Protein AF-K0RFD2-F1 (afdb_monomer)

Solvent-accessible surface area (backbone atoms only — not comparable to full-atom values): 9481 Å² total; per-residue (Å²): 120,74,68,50,64,73,65,20,62,80,65,77,67,37,75,81,79,87,60,60,59,54,60,56,32,59,63,43,43,62,71,65,38,71,56,43,88,80,34,71,66,50,35,52,52,52,42,51,53,53,50,53,50,50,51,52,51,51,57,51,46,41,65,76,46,44,80,55,50,67,74,53,83,85,60,47,66,49,44,53,55,38,38,44,52,41,51,54,34,62,74,74,45,88,52,63,70,61,39,51,56,52,40,50,57,49,37,53,50,41,73,44,22,52,61,43,51,50,39,45,59,51,38,73,75,43,100,41,68,69,42,48,51,50,29,52,51,28,57,75,75,43,80,65,42,30,52,42,88,87,78,66,47,78,41,54,46,91,78,52,88,70,91,126

Organism: Thalassiosira oceanica (NCBI:txid159749)

Radius of gyration: 15.88 Å; Cα contacts (8 Å, |Δi|>4): 177; chains: 1; bounding box: 42×31×40 Å

Nearest PDB structures (foldseek):
  2x3m-assembly1_A  TM=2.732E-01  e=8.133E+00  Pyrobaculum spherical virus
  6jx6-assembly1_A  TM=2.172E-01  e=9.031E+00  Homo sapiens

Secondary structure (DSSP, 8-state):
-HHHHHTTTTTT-----SS-HHHHHHHHHHHHSTTTTT-HHHHHHHHHHHHHHHHHHHHHHHHHHTTGGGGSPP-HHHHHHHHHHHHHHHTT-S-HHHHHHHHHHHHHHHHHS-HHHHHHHHHTTS--HHHHHHHHHHHHHS--EEE-TTT--EEETTTSPP--

pLDDT: mean 80.71, std 14.1, range [42.22, 95.75]

Mean predicted aligned error: 7.4 Å

Foldseek 3Di:
DPPCVVCCLLPLPDADPPDLLVVVLVVVCCVVQPCLLPDPVSLVVLLVVLLVSLVVCLLVCCVVVPPVVQVDDDGSLLSSLLNSLLSVLSVVDPDVVVSVVVSSVSSQQSNFWGPLSSLVSSCVPDVDPSSVVSNVVSPVNDATWGAAPPPRDIDRPVPDDDDD

Structure (mmCIF, N/CA/C/O backbone):
data_AF-K0RFD2-F1
#
_entry.id   AF-K0RFD2-F1
#
loop_
_atom_site.group_PDB
_atom_site.id
_atom_site.type_symbol
_atom_site.label_atom_id
_atom_site.label_alt_id
_atom_site.label_comp_id
_atom_site.label_asym_id
_atom_site.label_entity_id
_atom_site.label_seq_id
_atom_site.pdbx_PDB_ins_code
_atom_site.Cartn_x
_atom_site.Cartn_y
_atom_site.Cartn_z
_atom_site.occupancy
_atom_site.B_iso_or_equiv
_atom_site.auth_seq_id
_atom_site.auth_comp_id
_atom_site.auth_asym_id
_atom_site.auth_atom_id
_atom_site.pdbx_PDB_model_num
ATOM 1 N N . MET A 1 1 ? 18.650 11.494 -5.195 1.00 44.94 1 MET A N 1
ATOM 2 C CA . MET A 1 1 ? 17.993 11.579 -3.864 1.00 44.94 1 MET A CA 1
ATOM 3 C C . MET A 1 1 ? 17.471 12.976 -3.483 1.00 44.94 1 MET A C 1
ATOM 5 O O . MET A 1 1 ? 16.486 13.022 -2.760 1.00 44.94 1 MET A O 1
ATOM 9 N N . ASN A 1 2 ? 18.039 14.098 -3.960 1.00 47.00 2 ASN A N 1
ATOM 10 C CA . ASN A 1 2 ? 17.639 15.450 -3.506 1.00 47.00 2 ASN A CA 1
ATOM 11 C C . ASN A 1 2 ? 16.308 15.995 -4.072 1.00 47.00 2 ASN A C 1
ATOM 13 O O . ASN A 1 2 ? 15.691 16.833 -3.425 1.00 47.00 2 ASN A O 1
ATOM 17 N N . HIS A 1 3 ? 15.823 15.510 -5.221 1.00 47.78 3 HIS A N 1
ATOM 18 C CA . HIS A 1 3 ? 14.580 16.020 -5.827 1.00 47.78 3 HIS A CA 1
ATOM 19 C C . HIS A 1 3 ? 13.314 15.593 -5.054 1.00 47.78 3 HIS A C 1
ATOM 21 O O . HIS A 1 3 ? 12.382 16.371 -4.882 1.00 47.78 3 HIS A O 1
ATOM 27 N N . ILE A 1 4 ? 13.300 14.370 -4.509 1.00 49.41 4 ILE A N 1
ATOM 28 C CA . ILE A 1 4 ? 12.125 13.785 -3.832 1.00 49.41 4 ILE A CA 1
ATOM 29 C C . ILE A 1 4 ? 11.819 14.487 -2.496 1.00 49.41 4 ILE A C 1
ATOM 31 O O . ILE A 1 4 ? 10.663 14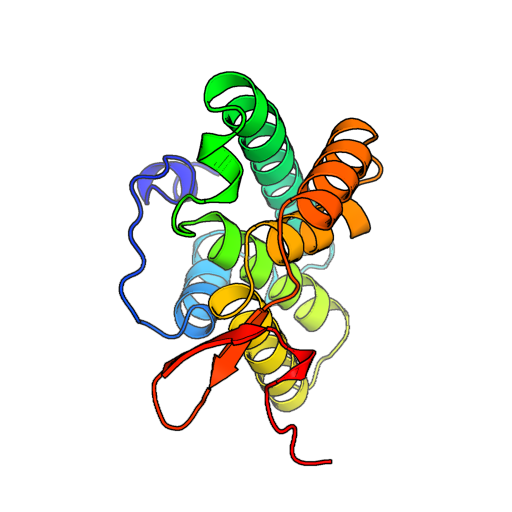.598 -2.087 1.00 49.41 4 ILE A O 1
ATOM 35 N N . ALA A 1 5 ? 12.854 14.976 -1.804 1.00 51.53 5 ALA A N 1
ATOM 36 C CA . ALA A 1 5 ? 12.686 15.747 -0.574 1.00 51.53 5 ALA A CA 1
ATOM 37 C C . ALA A 1 5 ? 12.084 17.142 -0.836 1.00 51.53 5 ALA A C 1
ATOM 39 O O . ALA A 1 5 ? 11.361 17.646 0.019 1.00 51.53 5 ALA A O 1
ATOM 40 N N . GLY A 1 6 ? 12.345 17.733 -2.011 1.00 52.19 6 GLY A N 1
ATOM 41 C CA . GLY A 1 6 ? 11.837 19.053 -2.408 1.00 52.19 6 GLY A CA 1
ATOM 42 C C . GLY A 1 6 ? 10.362 19.061 -2.823 1.00 52.19 6 GLY A C 1
ATOM 43 O O . GLY A 1 6 ? 9.661 20.027 -2.552 1.00 52.19 6 GLY A O 1
ATOM 44 N N . GLU A 1 7 ? 9.869 17.959 -3.390 1.00 56.34 7 GLU A N 1
ATOM 45 C CA . GLU A 1 7 ? 8.468 17.768 -3.823 1.00 56.34 7 GLU A CA 1
ATOM 46 C C . GLU A 1 7 ? 7.497 17.471 -2.659 1.00 56.34 7 GLU A C 1
ATOM 48 O O . GLU A 1 7 ? 6.297 17.270 -2.835 1.00 56.34 7 GLU A O 1
ATOM 53 N N . GLY A 1 8 ? 8.007 17.380 -1.430 1.00 57.41 8 GLY A N 1
ATOM 54 C CA . GLY A 1 8 ? 7.190 17.206 -0.232 1.00 57.41 8 GLY A CA 1
ATOM 55 C C . GLY A 1 8 ? 6.569 15.814 -0.031 1.00 57.41 8 GLY A C 1
ATOM 56 O O . GLY A 1 8 ? 5.815 15.605 0.929 1.00 57.41 8 GLY A O 1
ATOM 57 N N . TYR A 1 9 ? 6.919 14.831 -0.876 1.00 58.59 9 TYR A N 1
ATOM 58 C CA . TYR A 1 9 ? 6.504 13.424 -0.739 1.00 58.59 9 TYR A CA 1
ATOM 59 C C . TYR A 1 9 ? 6.805 12.874 0.658 1.00 58.59 9 TYR A C 1
ATOM 61 O O . TYR A 1 9 ? 5.990 12.169 1.261 1.00 58.59 9 TYR A O 1
ATOM 69 N N . PHE A 1 10 ? 7.962 13.249 1.203 1.00 63.16 10 PHE A N 1
ATOM 70 C CA . PHE A 1 10 ? 8.439 12.780 2.499 1.00 63.16 10 PHE A CA 1
ATOM 71 C C . PHE A 1 10 ? 8.058 13.676 3.690 1.00 63.16 10 PHE A C 1
ATOM 73 O O . PHE A 1 10 ? 8.311 13.296 4.833 1.00 63.16 10 PHE A O 1
ATOM 80 N N . THR A 1 11 ? 7.419 14.829 3.469 1.00 56.69 11 THR A N 1
ATOM 81 C CA . THR A 1 11 ? 7.165 15.837 4.521 1.00 56.69 11 THR A CA 1
ATOM 82 C C . THR A 1 11 ? 5.695 15.994 4.919 1.00 56.69 11 THR A C 1
ATOM 84 O O . THR A 1 11 ? 5.349 16.986 5.545 1.00 56.69 11 THR A O 1
ATOM 87 N N . LYS A 1 12 ? 4.803 15.038 4.611 1.00 55.94 12 LYS A N 1
ATOM 88 C CA . LYS A 1 12 ? 3.331 15.133 4.829 1.00 55.94 12 LYS A CA 1
ATOM 89 C C . LYS A 1 12 ? 2.651 16.351 4.157 1.00 55.94 12 LYS A C 1
ATOM 91 O O . LYS A 1 12 ? 1.436 16.481 4.269 1.00 55.94 12 LYS A O 1
ATOM 96 N N . THR A 1 13 ? 3.399 17.220 3.474 1.00 53.44 13 THR A N 1
ATOM 97 C CA . THR A 1 13 ? 2.917 18.465 2.854 1.00 53.44 13 THR A CA 1
ATOM 98 C C . THR A 1 13 ? 2.454 18.276 1.419 1.00 53.44 13 THR A C 1
ATOM 100 O O . THR A 1 13 ? 1.645 19.073 0.952 1.00 53.44 13 THR A O 1
ATOM 103 N N . ALA A 1 14 ? 2.918 17.231 0.727 1.00 54.19 14 ALA A N 1
ATOM 104 C CA . ALA A 1 14 ? 2.308 16.851 -0.537 1.00 54.19 14 ALA A CA 1
ATOM 105 C C . ALA A 1 14 ? 0.849 16.445 -0.274 1.00 54.19 14 ALA A C 1
ATOM 107 O O . ALA A 1 14 ? 0.564 15.521 0.482 1.00 54.19 14 ALA A O 1
ATOM 108 N N . LEU A 1 15 ? -0.086 17.188 -0.851 1.00 52.34 15 LEU A N 1
ATOM 109 C CA . LEU A 1 15 ? -1.476 16.783 -0.965 1.00 52.34 15 LEU A CA 1
ATOM 110 C C . LEU A 1 15 ? -1.633 16.319 -2.404 1.00 52.34 15 LEU A C 1
ATOM 112 O O . LEU A 1 15 ? -1.340 17.077 -3.323 1.00 52.34 15 LEU A O 1
ATOM 116 N N . PHE A 1 16 ? -2.074 15.081 -2.595 1.00 52.47 16 PHE A N 1
ATOM 117 C CA . PHE A 1 16 ? -2.450 14.570 -3.908 1.00 52.47 16 PHE A CA 1
ATOM 118 C C . PHE A 1 16 ? -3.977 14.626 -4.003 1.00 52.47 16 PHE A C 1
ATOM 120 O O . PHE A 1 16 ? -4.635 13.652 -3.627 1.00 52.47 16 PHE A O 1
ATOM 127 N N . PRO A 1 17 ? -4.562 15.781 -4.380 1.00 42.22 17 PRO A N 1
ATOM 128 C CA . PRO A 1 17 ? -5.998 15.892 -4.564 1.00 42.22 17 PRO A CA 1
ATOM 129 C C . PRO A 1 17 ? -6.394 15.060 -5.780 1.00 42.22 17 PRO A C 1
ATOM 131 O O . PRO A 1 17 ? -5.936 15.349 -6.878 1.00 42.22 17 PRO A O 1
ATOM 134 N N . ASP A 1 18 ? -7.206 14.027 -5.549 1.00 45.41 18 ASP A N 1
ATOM 135 C CA . ASP A 1 18 ? -8.127 13.349 -6.477 1.00 45.41 18 ASP A CA 1
ATOM 136 C C . ASP A 1 18 ? -7.642 12.901 -7.876 1.00 45.41 18 ASP A C 1
ATOM 138 O O . ASP A 1 18 ? -8.399 12.249 -8.595 1.00 45.41 18 ASP A O 1
ATOM 142 N N . ALA A 1 19 ? -6.389 13.136 -8.263 1.00 47.66 19 ALA A N 1
ATOM 143 C CA . ALA A 1 19 ? -5.774 12.497 -9.414 1.00 47.66 19 ALA A CA 1
ATOM 144 C C . ALA A 1 19 ? -5.668 10.990 -9.133 1.00 47.66 19 ALA A C 1
ATOM 146 O O . ALA A 1 19 ? -5.453 10.593 -7.976 1.00 47.66 19 ALA A O 1
ATOM 147 N N . PRO A 1 20 ? -5.812 10.1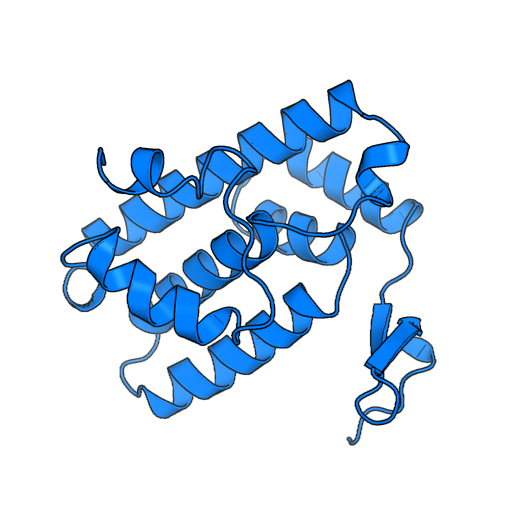18 -10.150 1.00 58.97 20 PRO A N 1
ATOM 148 C CA . PRO A 1 20 ? -5.64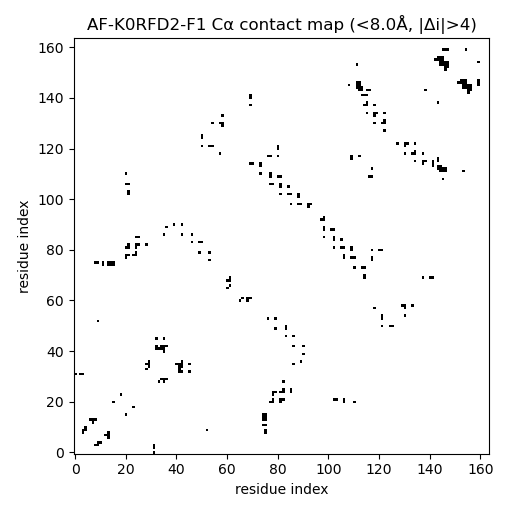9 8.694 -9.938 1.00 58.97 20 PRO A CA 1
ATOM 149 C C . PRO A 1 20 ? -4.260 8.506 -9.343 1.00 58.97 20 PRO A C 1
ATOM 151 O O . PRO A 1 20 ? -3.265 8.782 -10.005 1.00 58.97 20 PRO A O 1
ATOM 154 N N . ALA A 1 21 ? -4.178 8.055 -8.087 1.00 60.38 21 ALA A N 1
ATOM 155 C CA . ALA A 1 21 ? -2.906 7.896 -7.377 1.00 60.38 21 ALA A CA 1
ATOM 156 C C . ALA A 1 21 ? -1.872 7.138 -8.225 1.00 60.38 21 ALA A C 1
ATOM 158 O O . ALA A 1 21 ? -0.675 7.357 -8.092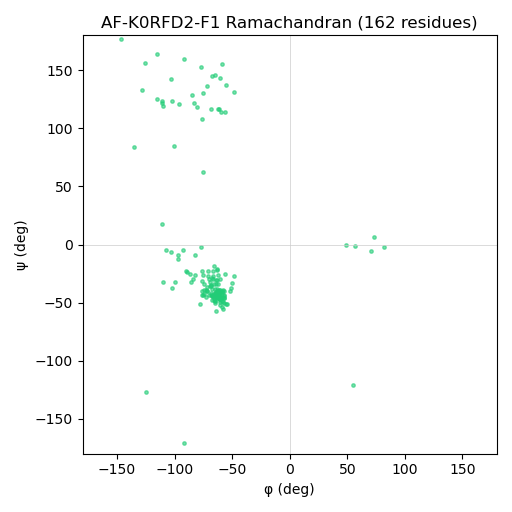 1.00 60.38 21 ALA A O 1
ATOM 159 N N . MET A 1 22 ? -2.353 6.290 -9.137 1.00 62.66 22 MET A N 1
ATOM 160 C CA . MET A 1 22 ? -1.551 5.597 -10.129 1.00 62.66 22 MET A CA 1
ATOM 161 C C . MET A 1 22 ? -0.910 6.487 -11.193 1.00 62.66 22 MET A C 1
ATOM 163 O O . MET A 1 22 ? 0.257 6.270 -11.475 1.00 62.66 22 MET A O 1
ATOM 167 N N . GLU A 1 23 ? -1.605 7.468 -11.764 1.00 64.75 23 GLU A N 1
ATOM 168 C CA . GLU A 1 23 ? -1.031 8.393 -12.753 1.00 64.75 23 GLU A CA 1
ATOM 169 C C . GLU A 1 23 ? 0.101 9.217 -12.132 1.00 64.75 23 GLU A C 1
ATOM 171 O O . GLU A 1 23 ? 1.193 9.303 -12.690 1.00 64.75 23 GLU A O 1
ATOM 176 N N . ILE A 1 24 ? -0.110 9.697 -10.901 1.00 65.31 24 ILE A N 1
ATOM 177 C CA . ILE A 1 24 ? 0.953 10.326 -10.111 1.00 65.31 24 ILE A CA 1
ATOM 178 C C . ILE A 1 24 ? 2.101 9.340 -9.890 1.00 65.31 24 ILE A C 1
ATOM 180 O O . ILE A 1 24 ? 3.253 9.718 -10.065 1.00 65.31 24 ILE A O 1
ATOM 184 N N . CYS A 1 25 ? 1.823 8.080 -9.534 1.00 68.38 25 CYS A N 1
ATOM 185 C CA . CYS A 1 25 ? 2.875 7.078 -9.349 1.00 68.38 25 CYS A CA 1
ATOM 186 C C . CYS A 1 25 ? 3.681 6.851 -10.632 1.00 68.38 25 CYS A C 1
ATOM 188 O O . CYS A 1 25 ? 4.902 6.869 -10.558 1.00 68.38 25 CYS A O 1
ATOM 190 N N . PHE A 1 26 ? 3.032 6.667 -11.784 1.00 68.00 26 PHE A N 1
ATOM 191 C CA . PHE A 1 26 ? 3.713 6.459 -13.065 1.00 68.00 26 PHE A CA 1
ATOM 192 C C . PHE A 1 26 ? 4.602 7.652 -13.422 1.00 68.00 26 PHE A C 1
ATOM 194 O O . PHE A 1 26 ? 5.799 7.470 -13.613 1.00 68.00 26 PHE A O 1
ATOM 201 N N . ASN A 1 27 ? 4.055 8.869 -13.397 1.00 68.00 27 ASN A N 1
ATOM 202 C CA . ASN A 1 27 ? 4.810 10.075 -13.746 1.00 68.00 27 ASN A CA 1
ATOM 203 C C . ASN A 1 27 ? 5.942 10.365 -12.749 1.00 68.00 27 ASN A C 1
ATOM 205 O O . ASN A 1 27 ? 7.008 10.853 -13.117 1.00 68.00 27 ASN A O 1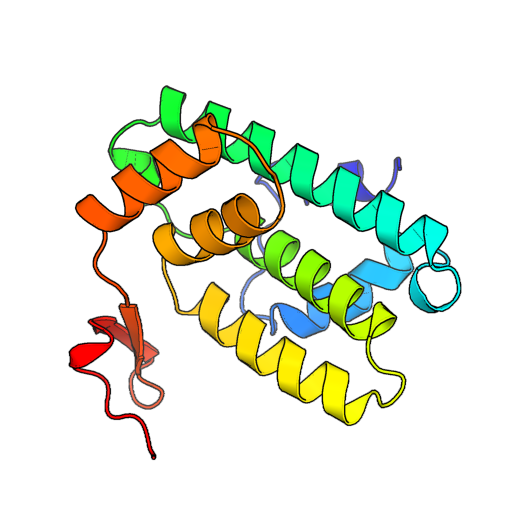
ATOM 209 N N . SER A 1 28 ? 5.724 10.052 -11.471 1.00 68.12 28 SER A N 1
ATOM 210 C CA . SER A 1 28 ? 6.698 10.348 -10.422 1.00 68.12 28 SER A CA 1
ATOM 211 C C . SER A 1 28 ? 7.804 9.309 -10.332 1.00 68.12 28 SER A C 1
ATOM 213 O O . SER A 1 28 ? 8.884 9.656 -9.872 1.00 68.12 28 SER A O 1
ATOM 215 N N . LEU A 1 29 ? 7.586 8.055 -10.741 1.00 71.75 29 LEU A N 1
ATOM 216 C CA . LEU A 1 29 ? 8.618 7.020 -10.644 1.00 71.75 29 LEU A CA 1
ATOM 217 C C . LEU A 1 29 ? 9.821 7.335 -11.532 1.00 71.75 29 LEU A C 1
ATOM 219 O O . LEU A 1 29 ? 10.935 7.359 -11.014 1.00 71.75 29 LEU A O 1
ATOM 223 N N . SER A 1 30 ? 9.603 7.646 -12.810 1.00 65.62 30 SER A N 1
ATOM 224 C CA . SER A 1 30 ? 10.687 7.957 -13.751 1.00 65.62 30 SER A CA 1
ATOM 225 C C . SER A 1 30 ? 11.400 9.268 -13.381 1.00 65.62 30 SER A C 1
ATOM 227 O O . SER A 1 30 ? 12.605 9.397 -13.584 1.00 65.62 30 SER A O 1
ATOM 229 N N . LEU A 1 31 ? 10.684 10.219 -12.762 1.00 66.50 31 LEU A N 1
ATOM 230 C CA . LEU A 1 31 ? 11.254 11.477 -12.261 1.00 66.50 31 LEU A CA 1
ATOM 231 C C . LEU A 1 31 ? 12.072 11.288 -10.970 1.00 66.50 31 LEU A C 1
ATOM 233 O O . LEU A 1 31 ? 13.136 11.880 -10.795 1.00 66.50 31 LEU A O 1
ATOM 237 N N . CYS A 1 32 ? 11.562 10.489 -10.032 1.00 64.62 32 CYS A N 1
ATOM 238 C CA . CYS A 1 32 ? 12.148 10.320 -8.701 1.00 64.62 32 CYS A CA 1
ATOM 239 C C . CYS A 1 32 ? 13.273 9.286 -8.678 1.00 64.62 32 CYS A C 1
ATOM 241 O O . CYS A 1 32 ? 14.194 9.400 -7.864 1.00 64.62 32 CYS A O 1
ATOM 243 N N . PHE A 1 33 ? 13.201 8.291 -9.558 1.00 70.31 33 PHE A N 1
ATOM 244 C CA . PHE A 1 33 ? 14.146 7.192 -9.634 1.00 70.31 33 PHE A CA 1
ATOM 245 C C . PHE A 1 33 ? 14.527 6.940 -11.101 1.00 70.31 33 PHE A C 1
ATOM 247 O O . PHE A 1 33 ? 13.939 6.083 -11.761 1.00 70.31 33 PHE A O 1
ATOM 254 N N . PRO A 1 34 ? 15.503 7.692 -11.635 1.00 67.88 34 PRO A N 1
ATOM 255 C CA . PRO A 1 34 ? 16.014 7.454 -12.980 1.00 67.88 34 PRO A CA 1
ATOM 256 C C . PRO A 1 34 ? 16.486 6.001 -13.135 1.00 67.88 34 PRO A C 1
ATOM 258 O O . PRO A 1 34 ? 17.116 5.462 -12.230 1.00 67.88 34 PRO A O 1
ATOM 261 N N . GLY A 1 35 ? 16.168 5.363 -14.263 1.00 68.62 35 GLY A N 1
ATOM 262 C CA . GLY A 1 35 ? 16.631 4.004 -14.574 1.00 68.62 35 GLY A CA 1
ATOM 263 C C . GLY A 1 35 ? 15.828 2.854 -13.948 1.00 68.62 35 GLY A C 1
ATOM 264 O O . GLY A 1 35 ? 16.098 1.704 -14.269 1.00 68.62 35 GLY A O 1
ATOM 265 N N . VAL A 1 36 ? 14.795 3.095 -13.126 1.00 72.94 36 VAL A N 1
ATOM 266 C CA . VAL A 1 36 ? 14.006 1.997 -12.497 1.00 72.94 36 VAL A CA 1
ATOM 267 C C . VAL A 1 36 ? 13.197 1.137 -13.466 1.00 72.94 36 VAL A C 1
ATOM 269 O O . VAL A 1 36 ? 12.756 0.032 -13.117 1.00 72.94 36 VAL A O 1
ATOM 272 N N . GLU A 1 37 ? 12.964 1.647 -14.670 1.00 69.62 37 GLU A N 1
ATOM 273 C CA . GLU A 1 37 ? 12.312 0.912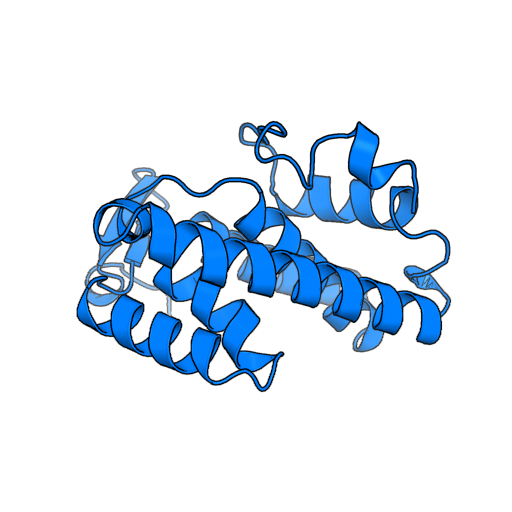 -15.751 1.00 69.62 37 GLU A CA 1
ATOM 274 C C . GLU A 1 37 ? 13.269 -0.119 -16.365 1.00 69.62 37 GLU A C 1
ATOM 276 O O . GLU A 1 37 ? 12.846 -1.232 -16.675 1.00 69.62 37 GLU A O 1
ATOM 281 N N . GLU A 1 38 ? 14.565 0.197 -16.418 1.00 71.12 38 GLU A N 1
ATOM 282 C CA . GLU A 1 38 ? 15.587 -0.576 -17.131 1.00 71.12 38 GLU A CA 1
ATOM 283 C C . GLU A 1 38 ? 16.441 -1.439 -16.185 1.00 71.12 38 GLU A C 1
ATOM 285 O O . GLU A 1 38 ? 16.752 -2.590 -16.495 1.00 71.12 38 GLU A O 1
ATOM 290 N N . GLU A 1 39 ? 16.757 -0.937 -14.989 1.00 80.06 39 GLU A N 1
ATOM 291 C CA . GLU A 1 39 ? 17.705 -1.556 -14.062 1.00 80.06 39 GLU A CA 1
ATOM 292 C C . GLU A 1 39 ? 17.026 -2.147 -12.817 1.00 80.06 39 GLU A C 1
ATOM 294 O O . GLU A 1 39 ? 16.420 -1.464 -11.984 1.00 80.06 39 GLU A O 1
ATOM 299 N N . GLY A 1 40 ? 17.171 -3.465 -12.643 1.00 81.88 40 GLY A N 1
ATOM 300 C CA . GLY A 1 40 ? 16.622 -4.179 -11.486 1.00 81.88 40 GLY A CA 1
ATOM 301 C C . GLY A 1 40 ? 17.231 -3.755 -10.141 1.00 81.88 40 GLY A C 1
ATOM 302 O O . GLY A 1 40 ? 16.535 -3.783 -9.125 1.00 81.88 40 GLY A O 1
ATOM 303 N N . SER A 1 41 ? 18.501 -3.338 -10.129 1.00 83.25 41 SER A N 1
ATOM 304 C CA . SER A 1 41 ? 19.213 -2.821 -8.950 1.00 83.25 41 SER A CA 1
ATOM 305 C C . SER A 1 41 ? 18.616 -1.508 -8.451 1.00 83.25 41 SER A C 1
ATOM 307 O O . SER A 1 41 ? 18.299 -1.395 -7.265 1.00 83.25 41 SER A O 1
ATOM 309 N N . GLU A 1 42 ? 18.386 -0.554 -9.353 1.00 82.44 42 GLU A N 1
ATOM 310 C CA . GLU A 1 42 ? 17.794 0.748 -9.026 1.00 82.44 42 GLU A CA 1
ATOM 311 C C . GLU A 1 42 ? 16.372 0.590 -8.488 1.00 82.44 42 GLU A C 1
ATOM 313 O O . GLU A 1 42 ? 15.986 1.194 -7.485 1.00 82.44 42 GLU A O 1
ATOM 318 N N . ARG A 1 43 ? 15.599 -0.323 -9.083 1.00 88.00 43 ARG A N 1
ATOM 319 C CA . ARG A 1 43 ? 14.261 -0.674 -8.598 1.00 88.00 43 ARG A CA 1
ATOM 320 C C . ARG A 1 43 ? 14.284 -1.242 -7.179 1.00 88.00 43 ARG A C 1
ATOM 322 O O . ARG A 1 43 ? 13.453 -0.858 -6.354 1.00 88.00 43 ARG A O 1
ATOM 329 N N . ALA A 1 44 ? 15.208 -2.156 -6.884 1.00 88.88 44 ALA A N 1
ATOM 330 C CA . ALA A 1 44 ? 15.339 -2.736 -5.551 1.00 88.88 44 ALA A CA 1
ATOM 331 C C . ALA A 1 44 ? 15.726 -1.673 -4.508 1.00 88.88 44 ALA A C 1
ATOM 333 O O . ALA A 1 44 ? 15.131 -1.628 -3.428 1.00 88.88 44 ALA A O 1
ATOM 334 N N . LEU A 1 45 ? 16.657 -0.779 -4.855 1.00 87.44 45 LEU A N 1
ATOM 335 C CA . LEU A 1 45 ? 17.065 0.341 -4.009 1.00 87.44 45 LEU A CA 1
ATOM 336 C C . LEU A 1 45 ? 15.899 1.303 -3.736 1.00 87.44 45 LEU A C 1
ATOM 338 O O . LEU A 1 45 ? 15.658 1.676 -2.586 1.00 87.44 45 LEU A O 1
ATOM 342 N N . ALA A 1 46 ? 15.134 1.662 -4.769 1.00 87.38 46 ALA A N 1
ATOM 343 C CA . ALA A 1 46 ? 13.953 2.510 -4.635 1.00 87.38 46 ALA A CA 1
ATOM 344 C C . ALA A 1 46 ? 12.917 1.891 -3.680 1.00 87.38 46 ALA A C 1
ATOM 346 O O . ALA A 1 46 ? 12.420 2.568 -2.775 1.00 87.38 46 ALA A O 1
ATOM 347 N N . ILE A 1 47 ? 12.630 0.592 -3.826 1.00 91.25 47 ILE A N 1
ATOM 348 C CA . ILE A 1 47 ? 11.715 -0.134 -2.934 1.00 91.25 47 ILE A CA 1
ATOM 349 C C . ILE A 1 47 ? 12.214 -0.096 -1.481 1.00 91.25 47 ILE A C 1
ATOM 351 O O . ILE A 1 47 ? 11.417 0.198 -0.585 1.00 91.25 47 ILE A O 1
ATOM 355 N N . ASP A 1 48 ? 13.502 -0.352 -1.230 1.00 91.12 48 ASP A N 1
ATOM 356 C CA . ASP A 1 48 ? 14.064 -0.333 0.129 1.00 91.12 48 ASP A CA 1
ATOM 357 C C . ASP A 1 48 ? 13.945 1.053 0.781 1.00 91.12 48 ASP A C 1
ATOM 359 O O . ASP A 1 48 ? 13.454 1.175 1.909 1.00 91.12 48 ASP A O 1
ATOM 363 N N . LEU A 1 49 ? 14.290 2.117 0.048 1.00 88.62 49 LEU A N 1
ATOM 364 C CA . LEU A 1 49 ? 14.190 3.496 0.533 1.00 88.62 49 LEU A CA 1
ATOM 365 C C . LEU A 1 49 ? 12.746 3.879 0.887 1.00 88.62 49 LEU A C 1
ATOM 367 O O . LEU A 1 49 ? 12.489 4.411 1.974 1.00 88.62 49 LEU A O 1
ATOM 371 N N . LEU A 1 50 ? 11.788 3.568 0.008 1.00 90.25 50 LEU A N 1
ATOM 372 C CA . LEU A 1 50 ? 10.368 3.851 0.232 1.00 90.25 50 LEU A CA 1
ATOM 373 C C . LEU A 1 50 ? 9.816 3.047 1.423 1.00 90.25 50 LEU A C 1
ATOM 375 O O . LEU A 1 50 ? 9.088 3.590 2.261 1.00 90.25 50 LEU A O 1
ATOM 379 N N . LEU A 1 51 ? 10.194 1.771 1.556 1.00 93.06 51 LEU A N 1
ATOM 380 C CA . LEU A 1 51 ? 9.803 0.935 2.695 1.00 93.06 51 LEU A CA 1
ATOM 381 C C . LEU A 1 51 ? 10.398 1.437 4.013 1.00 93.06 51 LEU A C 1
ATOM 383 O O . LEU A 1 51 ? 9.700 1.465 5.034 1.00 93.06 51 LEU A O 1
ATOM 387 N N . ARG A 1 52 ? 11.666 1.858 4.007 1.00 91.06 52 ARG A N 1
ATOM 388 C CA . ARG A 1 52 ? 12.344 2.423 5.178 1.00 91.06 52 ARG A CA 1
ATOM 389 C C . ARG A 1 52 ? 11.673 3.713 5.637 1.00 91.06 52 ARG A C 1
ATOM 391 O O . ARG A 1 52 ? 11.456 3.879 6.840 1.00 91.06 52 ARG A O 1
ATOM 398 N N . PHE A 1 53 ? 11.301 4.584 4.700 1.00 89.44 53 PHE A N 1
ATOM 399 C CA . PHE A 1 53 ? 10.536 5.792 4.997 1.00 89.44 53 PHE A CA 1
ATOM 400 C C . PHE A 1 53 ? 9.193 5.453 5.656 1.00 89.44 53 PHE A C 1
ATOM 402 O O . PHE A 1 53 ? 8.925 5.906 6.770 1.00 89.44 53 PHE A O 1
ATOM 409 N N . LEU A 1 54 ? 8.384 4.591 5.026 1.00 91.94 54 LEU A N 1
ATOM 410 C CA . LEU A 1 54 ? 7.070 4.209 5.551 1.00 91.94 54 LEU A CA 1
ATOM 411 C C . LEU A 1 54 ? 7.152 3.569 6.936 1.00 91.94 54 LEU A C 1
ATOM 413 O O . LEU A 1 54 ? 6.338 3.874 7.806 1.00 91.94 54 LEU A O 1
ATOM 417 N N . ARG A 1 55 ? 8.146 2.705 7.167 1.00 92.75 55 ARG A N 1
ATOM 418 C CA . ARG A 1 55 ? 8.386 2.117 8.488 1.00 92.75 55 ARG A CA 1
ATOM 419 C C . ARG A 1 55 ? 8.603 3.204 9.537 1.00 92.75 55 ARG A C 1
ATOM 421 O O . ARG A 1 55 ? 7.975 3.151 10.590 1.00 92.75 55 ARG A O 1
ATOM 428 N N . ASN A 1 56 ? 9.488 4.160 9.262 1.00 90.94 56 ASN A N 1
ATOM 429 C CA . ASN A 1 56 ? 9.823 5.215 10.214 1.00 90.94 56 ASN A CA 1
ATOM 430 C C . ASN A 1 56 ? 8.609 6.109 10.504 1.00 90.94 56 ASN A C 1
ATOM 432 O O . ASN A 1 56 ? 8.320 6.364 11.669 1.00 90.94 56 ASN A O 1
ATOM 436 N N . VAL A 1 57 ? 7.866 6.510 9.467 1.00 88.81 57 VAL A N 1
ATOM 437 C CA . VAL A 1 57 ? 6.638 7.309 9.606 1.00 88.81 57 VAL A CA 1
ATOM 438 C C . VAL A 1 57 ? 5.589 6.566 10.424 1.00 88.81 57 VAL A C 1
ATOM 440 O O . VAL A 1 57 ? 5.074 7.105 11.394 1.00 88.81 57 VAL A O 1
ATOM 443 N N . PHE A 1 58 ? 5.301 5.304 10.100 1.00 91.38 58 PHE A N 1
ATOM 444 C CA . PHE A 1 58 ? 4.282 4.540 10.821 1.00 91.38 58 PHE A CA 1
ATOM 445 C C . PHE A 1 58 ? 4.639 4.312 12.281 1.00 91.38 58 PHE A C 1
ATOM 447 O O . PHE A 1 58 ? 3.779 4.474 13.141 1.00 91.38 58 PHE A O 1
ATOM 454 N N . VAL A 1 59 ? 5.882 3.931 12.573 1.00 90.69 59 VAL A N 1
ATOM 455 C CA . VAL A 1 59 ? 6.304 3.672 13.953 1.00 90.69 59 VAL A CA 1
ATOM 456 C C . VAL A 1 59 ? 6.301 4.961 14.771 1.00 90.69 59 VAL A C 1
ATOM 458 O O . VAL A 1 59 ? 5.763 4.960 15.873 1.00 90.69 59 VAL A O 1
ATOM 461 N N . ARG A 1 60 ? 6.844 6.061 14.236 1.00 90.94 60 ARG A N 1
ATOM 462 C CA . ARG A 1 60 ? 6.870 7.352 14.933 1.00 90.94 60 ARG A CA 1
ATOM 463 C C . ARG A 1 60 ? 5.458 7.890 15.158 1.00 90.94 60 ARG A C 1
ATOM 465 O O . ARG A 1 60 ? 5.054 8.090 16.297 1.00 90.94 60 ARG A O 1
ATOM 472 N N . ASP A 1 61 ? 4.689 8.059 14.088 1.00 89.19 61 ASP A N 1
ATOM 473 C CA . ASP A 1 61 ? 3.409 8.762 14.151 1.00 89.19 61 ASP A CA 1
ATOM 474 C C . ASP A 1 61 ? 2.363 7.973 14.950 1.00 89.19 61 ASP A C 1
ATOM 476 O O . ASP A 1 61 ? 1.572 8.556 15.685 1.00 89.19 61 ASP A O 1
ATOM 480 N N . SER A 1 62 ? 2.371 6.635 14.863 1.00 88.88 62 SER A N 1
ATOM 481 C CA . SER A 1 62 ? 1.453 5.822 15.673 1.00 88.88 62 SER A CA 1
ATOM 482 C C . SER A 1 62 ? 1.763 5.885 17.170 1.00 88.88 62 SER A C 1
ATOM 484 O O . SER A 1 62 ? 0.837 5.774 17.975 1.00 88.88 62 SER A O 1
ATOM 486 N N . ASN A 1 63 ? 3.028 6.101 17.547 1.00 89.62 63 ASN A N 1
ATOM 487 C CA . ASN A 1 63 ? 3.424 6.311 18.937 1.00 89.62 63 ASN A CA 1
ATOM 488 C C . ASN A 1 63 ? 3.046 7.715 19.427 1.00 89.62 63 ASN A C 1
ATOM 490 O O . ASN A 1 63 ? 2.516 7.843 20.527 1.00 89.62 63 ASN A O 1
ATOM 494 N N . GLU A 1 64 ? 3.280 8.751 18.618 1.00 89.12 64 GLU A N 1
ATOM 495 C CA . GLU A 1 64 ? 2.989 10.147 18.978 1.00 89.12 64 GLU A CA 1
ATOM 496 C C . GLU A 1 64 ? 1.482 10.434 19.044 1.00 89.12 64 GLU A C 1
ATOM 498 O O . GLU A 1 64 ? 0.991 11.078 19.969 1.00 89.12 64 GLU A O 1
ATOM 503 N N . GLU A 1 65 ? 0.718 9.937 18.073 1.00 87.50 65 GLU A N 1
ATOM 504 C CA . GLU A 1 65 ? -0.701 10.269 17.918 1.00 87.50 65 GLU A CA 1
ATOM 505 C C . GLU A 1 65 ? -1.638 9.212 18.538 1.00 87.50 65 GLU A C 1
ATOM 507 O O . GLU A 1 65 ? -2.850 9.431 18.690 1.00 87.50 65 GLU A O 1
ATOM 512 N N . GLY A 1 66 ? -1.096 8.041 18.887 1.00 88.81 66 GLY A N 1
ATOM 513 C CA . GLY A 1 66 ? -1.786 6.968 19.593 1.00 88.81 66 GLY A CA 1
ATOM 514 C C . GLY A 1 66 ? -3.080 6.511 18.912 1.00 88.81 66 GLY A C 1
ATOM 515 O O . GLY A 1 66 ? -3.104 6.030 17.780 1.00 88.81 66 GLY A O 1
ATOM 516 N N . GLY A 1 67 ? -4.204 6.613 19.631 1.00 86.25 67 GLY A N 1
ATOM 517 C CA . GLY A 1 67 ? -5.518 6.201 19.126 1.00 86.25 67 GLY A CA 1
ATOM 518 C C . GLY A 1 67 ? -6.006 7.007 17.917 1.00 86.25 67 GLY A C 1
ATOM 519 O O . GLY A 1 67 ? -6.702 6.449 17.068 1.00 86.25 67 GLY A O 1
ATOM 520 N N . LYS A 1 68 ? -5.617 8.285 17.809 1.00 86.94 68 LYS A N 1
ATOM 521 C CA . LYS A 1 68 ? -6.075 9.185 16.739 1.00 86.94 68 LYS A CA 1
ATOM 522 C C . LYS A 1 68 ? -5.517 8.774 15.380 1.00 86.94 68 LYS A C 1
ATOM 524 O O . LYS A 1 68 ? -6.240 8.847 14.389 1.00 86.94 68 LYS A O 1
ATOM 529 N N . TRP A 1 69 ? -4.291 8.253 15.357 1.00 87.88 69 TRP A N 1
ATOM 530 C CA . TRP A 1 69 ? -3.598 7.801 14.150 1.00 87.88 69 TRP A CA 1
ATOM 531 C C . TRP A 1 69 ? -4.431 6.835 13.289 1.00 87.88 69 TRP A C 1
ATOM 533 O O . TRP A 1 69 ? -4.434 6.905 12.060 1.00 87.88 69 TRP A O 1
ATOM 543 N N . PHE A 1 70 ? -5.204 5.950 13.931 1.00 84.88 70 PHE A N 1
ATOM 544 C CA . PHE A 1 70 ? -6.034 4.957 13.240 1.00 84.88 70 PHE A CA 1
ATOM 545 C C . PHE A 1 70 ? -7.188 5.577 12.438 1.00 84.88 70 PHE A C 1
ATOM 547 O O . PHE A 1 70 ? -7.618 4.979 11.450 1.00 84.88 70 PHE A O 1
ATOM 554 N N . ASN A 1 71 ? -7.663 6.758 12.843 1.00 79.69 71 ASN A N 1
ATOM 555 C CA . ASN A 1 71 ? -8.830 7.429 12.268 1.00 79.69 71 ASN A CA 1
ATOM 556 C C . ASN A 1 71 ? -8.459 8.584 11.324 1.00 79.69 71 ASN A C 1
ATOM 558 O O . ASN A 1 71 ? -9.340 9.157 10.687 1.00 79.69 71 ASN A O 1
ATOM 562 N N . GLN A 1 72 ? -7.175 8.940 11.223 1.00 75.38 72 GLN A N 1
ATOM 563 C CA . GLN A 1 72 ? -6.732 10.020 10.346 1.00 75.38 72 GLN A CA 1
ATOM 564 C C . GLN A 1 72 ? -6.906 9.684 8.861 1.00 75.38 72 GLN A C 1
ATOM 566 O O . GLN A 1 72 ? -6.709 8.541 8.426 1.00 75.38 72 GLN A O 1
ATOM 571 N N . ARG A 1 73 ? -7.231 10.719 8.070 1.00 62.47 73 ARG A N 1
ATOM 572 C CA . ARG A 1 73 ? -7.275 10.631 6.606 1.00 62.47 73 ARG A CA 1
ATOM 573 C C . ARG A 1 73 ? -5.897 10.257 6.053 1.00 62.47 73 ARG A C 1
ATOM 575 O O . ARG A 1 73 ? -4.856 10.638 6.580 1.00 62.47 73 ARG A O 1
ATOM 582 N N . ARG A 1 74 ? -5.937 9.453 4.993 1.00 65.06 74 ARG A N 1
ATOM 583 C CA . ARG A 1 74 ? -4.775 8.928 4.269 1.00 65.06 74 ARG A CA 1
ATOM 584 C C . ARG A 1 74 ? -4.148 10.069 3.475 1.00 65.06 74 ARG A C 1
ATOM 586 O O . ARG A 1 74 ? -4.887 10.827 2.856 1.00 65.06 74 ARG A O 1
ATOM 593 N N . SER A 1 75 ? -2.825 10.165 3.490 1.00 69.06 75 SER A N 1
ATOM 594 C CA . SER A 1 75 ? -2.096 11.124 2.663 1.00 69.06 75 SER A CA 1
ATOM 595 C C . SER A 1 75 ? -1.063 10.358 1.825 1.00 69.06 75 SER A C 1
ATOM 597 O O . SER A 1 75 ? -1.397 9.356 1.182 1.00 69.06 75 SER A O 1
ATOM 599 N N . ASN A 1 76 ? 0.197 10.769 1.880 1.00 76.94 76 ASN A N 1
ATOM 600 C CA . ASN A 1 76 ? 1.306 10.269 1.068 1.00 76.94 76 ASN A CA 1
ATOM 601 C C . ASN A 1 76 ? 1.544 8.761 1.157 1.00 76.94 76 ASN A C 1
ATOM 603 O O . ASN A 1 76 ? 2.084 8.166 0.228 1.00 76.94 76 ASN A O 1
ATOM 607 N N . GLU A 1 77 ? 1.148 8.101 2.246 1.00 85.69 77 GLU A N 1
ATOM 608 C CA . GLU A 1 77 ? 1.539 6.706 2.462 1.00 85.69 77 GLU A CA 1
ATOM 609 C C . GLU A 1 77 ? 0.829 5.745 1.503 1.00 85.69 77 GLU A C 1
ATOM 611 O O . GLU A 1 77 ? 1.379 4.697 1.161 1.00 85.69 77 GLU A O 1
ATOM 616 N N . VAL A 1 78 ? -0.367 6.113 1.029 1.00 85.44 78 VAL A N 1
ATOM 617 C CA . VAL A 1 78 ? -1.089 5.367 -0.013 1.00 85.44 78 VAL A CA 1
ATOM 618 C C . VAL A 1 78 ? -0.363 5.467 -1.351 1.00 85.44 78 VAL A C 1
ATOM 620 O O . VAL A 1 78 ? -0.209 4.450 -2.031 1.00 85.44 78 VAL A O 1
ATOM 623 N N . VAL A 1 79 ? 0.113 6.663 -1.704 1.00 82.44 79 VAL A N 1
ATOM 624 C CA . VAL A 1 79 ? 0.867 6.903 -2.942 1.00 82.44 79 VAL A CA 1
ATOM 625 C C . VAL A 1 79 ? 2.185 6.139 -2.898 1.00 82.44 79 VAL A C 1
ATOM 627 O O . VAL A 1 79 ? 2.454 5.344 -3.789 1.00 82.44 79 VAL A O 1
ATOM 630 N N . ILE A 1 80 ? 2.940 6.242 -1.803 1.00 86.75 80 ILE A N 1
ATOM 631 C CA . ILE A 1 80 ? 4.207 5.515 -1.638 1.00 86.75 80 ILE A CA 1
ATOM 632 C C . ILE A 1 80 ? 3.987 3.992 -1.668 1.00 86.75 80 ILE A C 1
ATOM 634 O O . ILE A 1 80 ? 4.737 3.265 -2.318 1.00 86.75 80 ILE A O 1
ATOM 638 N N . CYS A 1 81 ? 2.930 3.478 -1.027 1.00 90.31 81 CYS A N 1
ATOM 639 C CA . CYS A 1 81 ? 2.582 2.056 -1.133 1.00 90.31 81 CYS A CA 1
ATOM 640 C C . CYS A 1 81 ? 2.222 1.635 -2.567 1.00 90.31 81 CYS A C 1
ATOM 642 O O . CYS A 1 81 ? 2.488 0.493 -2.946 1.00 90.31 81 CYS A O 1
ATOM 644 N N . SER A 1 82 ? 1.600 2.526 -3.339 1.00 87.50 82 SER A N 1
ATOM 645 C CA . SER A 1 82 ? 1.246 2.285 -4.740 1.00 87.50 82 SER A CA 1
ATOM 646 C C . SER A 1 82 ? 2.488 2.314 -5.638 1.00 87.50 82 SER A C 1
ATOM 648 O O . SER A 1 82 ? 2.631 1.423 -6.470 1.00 87.50 82 SER A O 1
ATOM 650 N N . MET A 1 83 ? 3.436 3.227 -5.391 1.00 87.62 83 MET A N 1
ATOM 651 C CA . MET A 1 83 ? 4.750 3.272 -6.049 1.00 87.62 83 MET A CA 1
ATOM 652 C C . MET A 1 83 ? 5.537 1.979 -5.836 1.00 87.62 83 MET A C 1
ATOM 654 O O . MET A 1 83 ? 5.998 1.381 -6.801 1.00 87.62 83 MET A O 1
ATOM 658 N N . ILE A 1 84 ? 5.627 1.494 -4.590 1.00 91.81 84 ILE A N 1
ATOM 659 C CA . ILE A 1 84 ? 6.291 0.214 -4.282 1.00 91.81 84 ILE A CA 1
ATOM 660 C C . ILE A 1 84 ? 5.644 -0.926 -5.076 1.00 91.81 84 ILE A C 1
ATOM 662 O O . ILE A 1 84 ? 6.336 -1.742 -5.676 1.00 91.81 84 ILE A O 1
ATOM 666 N N . HIS A 1 85 ? 4.311 -0.976 -5.101 1.00 92.00 85 HIS A N 1
ATOM 667 C CA . HIS A 1 85 ? 3.592 -1.997 -5.855 1.00 92.00 85 HIS A CA 1
ATOM 668 C C . HIS A 1 85 ? 3.830 -1.910 -7.363 1.00 92.00 85 HIS A C 1
ATOM 670 O O . HIS A 1 85 ? 3.929 -2.945 -8.016 1.00 92.00 85 HIS A O 1
ATOM 676 N N . LEU A 1 86 ? 3.909 -0.702 -7.915 1.00 89.56 86 LEU A N 1
ATOM 677 C CA . LEU A 1 86 ? 4.197 -0.493 -9.326 1.00 89.56 86 LEU A CA 1
ATOM 678 C C . LEU A 1 86 ? 5.623 -0.940 -9.674 1.00 89.56 86 LEU A C 1
ATOM 680 O O . LEU A 1 86 ? 5.796 -1.689 -10.630 1.00 89.56 86 LEU A O 1
ATOM 684 N N . LEU A 1 87 ? 6.613 -0.589 -8.849 1.00 90.50 87 LEU A N 1
ATOM 685 C CA . LEU A 1 87 ? 7.994 -1.051 -9.007 1.00 90.50 87 LEU A CA 1
ATOM 686 C C . LEU A 1 87 ? 8.076 -2.586 -9.007 1.00 90.50 87 LEU A C 1
ATOM 688 O O . LEU A 1 87 ? 8.678 -3.167 -9.902 1.00 90.50 87 LEU A O 1
ATOM 692 N N . GLU A 1 88 ? 7.408 -3.268 -8.073 1.00 92.69 88 GLU A N 1
ATOM 693 C CA . GLU A 1 88 ? 7.346 -4.740 -8.062 1.00 92.69 88 GLU A CA 1
ATOM 694 C C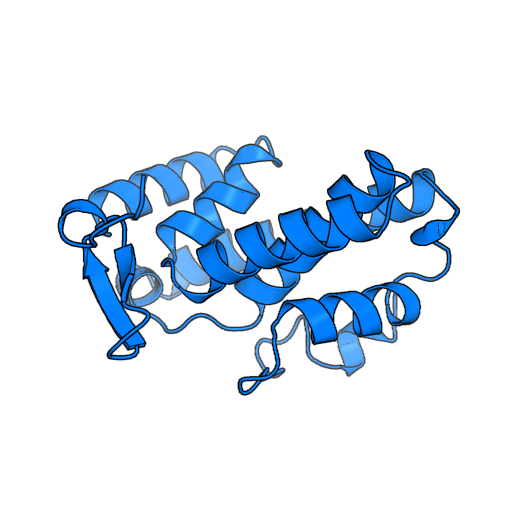 . GLU A 1 88 ? 6.737 -5.323 -9.347 1.00 92.69 88 GLU A C 1
ATOM 696 O O . GLU A 1 88 ? 7.213 -6.339 -9.858 1.00 92.69 88 GLU A O 1
ATOM 701 N N . LEU A 1 89 ? 5.682 -4.692 -9.876 1.00 91.94 89 LEU A N 1
ATOM 702 C CA . LEU A 1 89 ? 5.027 -5.132 -11.107 1.00 91.94 89 LEU A CA 1
ATOM 703 C C . LEU A 1 89 ? 5.934 -4.951 -12.324 1.00 91.94 89 LEU A C 1
ATOM 705 O O . LEU A 1 89 ? 6.034 -5.891 -13.108 1.00 91.94 89 LEU A O 1
ATOM 709 N N . LEU A 1 90 ? 6.623 -3.812 -12.439 1.00 88.25 90 LEU A N 1
ATOM 710 C CA . LEU A 1 90 ? 7.606 -3.550 -13.499 1.00 88.25 90 LEU A CA 1
ATOM 711 C C . LEU A 1 90 ? 8.767 -4.553 -13.465 1.00 88.25 90 LEU A C 1
ATOM 713 O O . LEU A 1 90 ? 9.322 -4.896 -14.501 1.00 88.25 90 LEU A O 1
ATOM 717 N N . GLY A 1 91 ? 9.113 -5.077 -12.284 1.00 88.00 91 GLY A N 1
ATOM 718 C CA . GLY A 1 91 ? 10.101 -6.152 -12.164 1.00 88.00 91 GLY A CA 1
ATOM 719 C C . GLY A 1 91 ? 9.600 -7.563 -12.401 1.00 88.00 91 GLY A C 1
ATOM 720 O O . GLY A 1 91 ? 10.417 -8.472 -12.492 1.00 88.00 91 GLY A O 1
ATOM 721 N N . THR A 1 92 ? 8.289 -7.755 -12.513 1.00 92.06 92 THR A N 1
ATOM 722 C CA . THR A 1 92 ? 7.684 -9.080 -12.695 1.00 92.06 92 THR A CA 1
ATOM 723 C C . THR A 1 92 ? 7.104 -9.264 -14.097 1.00 92.06 92 THR A C 1
ATOM 725 O O . THR A 1 92 ? 7.080 -10.381 -14.609 1.00 92.06 92 THR A O 1
ATOM 728 N N . TYR A 1 93 ? 6.596 -8.193 -14.708 1.00 90.50 93 TYR A N 1
ATOM 729 C CA . TYR A 1 93 ? 5.848 -8.234 -15.961 1.00 90.50 93 TYR A CA 1
ATOM 730 C C . TYR A 1 93 ? 6.428 -7.242 -16.966 1.00 90.50 93 TYR A C 1
ATOM 732 O O . TYR A 1 93 ? 6.623 -6.078 -16.638 1.00 90.50 93 TYR A O 1
ATOM 740 N N . SER A 1 94 ? 6.623 -7.697 -18.204 1.00 87.06 94 SER A N 1
ATOM 741 C CA . SER A 1 94 ? 6.971 -6.844 -19.347 1.00 87.06 94 SER A CA 1
ATOM 742 C C . SER A 1 94 ? 5.743 -6.250 -20.049 1.00 87.06 94 SER A C 1
ATOM 744 O O . SER A 1 94 ? 5.836 -5.195 -20.667 1.00 87.06 94 SER A O 1
ATOM 746 N N . ASP A 1 95 ? 4.578 -6.904 -19.955 1.00 90.75 95 ASP A N 1
ATOM 747 C CA . ASP A 1 95 ? 3.333 -6.407 -20.550 1.00 90.75 95 ASP A CA 1
ATOM 748 C C . ASP A 1 95 ? 2.736 -5.268 -19.710 1.00 90.75 95 ASP A C 1
ATOM 750 O O . ASP A 1 95 ? 2.153 -5.478 -18.637 1.00 90.75 95 ASP A O 1
ATOM 754 N N . MET A 1 96 ? 2.828 -4.051 -20.246 1.00 86.50 96 MET A N 1
ATOM 755 C CA . MET A 1 96 ? 2.321 -2.843 -19.602 1.00 86.50 96 MET A CA 1
ATOM 756 C C . MET A 1 96 ? 0.805 -2.846 -19.390 1.00 86.50 96 MET A C 1
ATOM 758 O O . MET A 1 96 ? 0.332 -2.245 -18.426 1.00 86.50 96 MET A O 1
ATOM 762 N N . ASN A 1 97 ? 0.020 -3.571 -20.192 1.00 88.94 97 ASN A N 1
ATOM 763 C CA . ASN A 1 97 ? -1.417 -3.710 -19.941 1.00 88.94 97 ASN A CA 1
ATOM 764 C C . ASN A 1 97 ? -1.680 -4.511 -18.659 1.00 88.94 97 ASN A C 1
ATOM 766 O O . ASN A 1 97 ? -2.570 -4.173 -17.868 1.00 88.94 97 ASN A O 1
ATOM 770 N N . VAL A 1 98 ? -0.878 -5.554 -18.411 1.00 91.06 98 VAL A N 1
ATOM 771 C CA . VAL A 1 98 ? -0.944 -6.348 -17.176 1.00 91.06 98 VAL A CA 1
ATOM 772 C C . VAL A 1 98 ? -0.504 -5.511 -15.977 1.00 91.06 98 VAL A C 1
ATOM 774 O O . VAL A 1 98 ? -1.187 -5.536 -14.945 1.00 91.06 98 VAL A O 1
ATOM 777 N N . VAL A 1 99 ? 0.588 -4.749 -16.115 1.00 88.94 99 VAL A N 1
ATOM 778 C CA . VAL A 1 99 ? 1.077 -3.819 -15.084 1.00 88.94 99 VAL A CA 1
ATOM 779 C C . VAL A 1 99 ? -0.011 -2.805 -14.737 1.00 88.94 99 VAL A C 1
ATOM 781 O O . VAL A 1 99 ? -0.445 -2.766 -13.586 1.00 88.94 99 VAL A O 1
ATOM 784 N N . ASN A 1 100 ? -0.543 -2.080 -15.725 1.00 85.62 100 ASN A N 1
ATOM 785 C CA . ASN A 1 100 ? -1.580 -1.061 -15.542 1.00 85.62 100 ASN A CA 1
ATOM 786 C C . ASN A 1 100 ? -2.816 -1.619 -14.835 1.00 85.62 100 ASN A C 1
ATOM 788 O O . ASN A 1 100 ? -3.252 -1.092 -13.810 1.00 85.62 100 ASN A O 1
ATOM 792 N N . ARG A 1 101 ? -3.361 -2.743 -15.316 1.00 88.50 101 ARG A N 1
ATOM 793 C CA . ARG A 1 101 ? -4.560 -3.347 -14.720 1.00 88.50 101 ARG A CA 1
ATOM 794 C C . ARG A 1 101 ? -4.335 -3.752 -13.262 1.00 88.50 101 ARG A C 1
ATOM 796 O O . ARG A 1 101 ? -5.208 -3.540 -12.414 1.00 88.50 101 ARG A O 1
ATOM 803 N N . ARG A 1 102 ? -3.186 -4.361 -12.949 1.00 90.44 102 ARG A N 1
ATOM 804 C CA . ARG A 1 102 ? -2.862 -4.813 -11.584 1.00 90.44 102 ARG A CA 1
ATOM 805 C C . ARG A 1 102 ? -2.570 -3.645 -10.652 1.00 90.44 102 ARG A C 1
ATOM 807 O O . ARG A 1 102 ? -3.032 -3.668 -9.509 1.00 90.44 102 ARG A O 1
ATOM 814 N N . ALA A 1 103 ? -1.861 -2.639 -11.146 1.00 87.38 103 ALA A N 1
ATOM 815 C CA . ALA A 1 103 ? -1.508 -1.456 -10.389 1.00 87.38 103 ALA A CA 1
ATOM 816 C C . ALA A 1 103 ? -2.767 -0.647 -10.039 1.00 87.38 103 ALA A C 1
ATOM 818 O O . ALA A 1 103 ? -3.015 -0.414 -8.859 1.00 87.38 103 ALA A O 1
ATOM 819 N N . THR A 1 104 ? -3.660 -0.391 -11.002 1.00 84.94 104 THR A N 1
ATOM 820 C CA . THR A 1 104 ? -4.967 0.252 -10.764 1.00 84.94 104 THR A CA 1
ATOM 821 C C . THR A 1 104 ? -5.813 -0.508 -9.749 1.00 84.94 104 THR A C 1
ATOM 823 O O . THR A 1 104 ? -6.365 0.081 -8.819 1.00 84.94 104 THR A O 1
ATOM 826 N N . ARG A 1 105 ? -5.878 -1.842 -9.853 1.00 85.69 105 ARG A N 1
ATOM 827 C CA . ARG A 1 105 ? -6.623 -2.666 -8.888 1.00 85.69 105 ARG A CA 1
ATOM 828 C C . ARG A 1 105 ? -6.091 -2.508 -7.463 1.00 85.69 105 ARG A C 1
ATOM 830 O O . ARG A 1 105 ? -6.870 -2.480 -6.509 1.00 85.69 105 ARG A O 1
ATOM 837 N N . MET A 1 106 ? -4.772 -2.456 -7.311 1.00 86.12 106 MET A N 1
ATOM 838 C CA . MET A 1 106 ? -4.136 -2.314 -6.009 1.00 86.12 106 MET A CA 1
ATOM 839 C C . MET A 1 106 ? -4.231 -0.885 -5.468 1.00 86.12 106 MET A C 1
ATOM 841 O O . MET A 1 106 ? -4.584 -0.715 -4.302 1.00 86.12 106 MET A O 1
ATOM 845 N N . GLY A 1 107 ? -4.001 0.119 -6.315 1.00 83.50 107 GLY A N 1
ATOM 846 C CA . GLY A 1 107 ? -4.181 1.531 -5.996 1.00 83.50 107 GLY A CA 1
ATOM 847 C C . GLY A 1 107 ? -5.591 1.795 -5.479 1.00 83.50 107 GLY A C 1
ATOM 848 O O . GLY A 1 107 ? -5.745 2.256 -4.353 1.00 83.50 107 GLY A O 1
ATOM 849 N N . ASN A 1 108 ? -6.626 1.353 -6.202 1.00 82.31 108 ASN A N 1
ATOM 850 C CA . ASN A 1 108 ? -8.021 1.491 -5.767 1.00 82.31 108 ASN A CA 1
ATOM 851 C C . ASN A 1 108 ? -8.270 0.851 -4.398 1.00 82.31 108 ASN A C 1
ATOM 853 O O . ASN A 1 108 ? -8.953 1.422 -3.552 1.00 82.31 108 ASN A O 1
ATOM 857 N N . LYS A 1 109 ? -7.676 -0.316 -4.132 1.00 84.25 109 LYS A N 1
ATOM 858 C CA . LYS A 1 109 ? -7.807 -0.982 -2.833 1.00 84.25 109 LYS A CA 1
ATOM 859 C C . LYS A 1 109 ? -7.172 -0.180 -1.693 1.00 84.25 109 LYS A C 1
ATOM 861 O O . LYS A 1 109 ? -7.722 -0.187 -0.596 1.00 84.25 109 LYS A O 1
ATOM 866 N N . LEU A 1 110 ? -6.029 0.464 -1.923 1.00 86.50 110 LEU A N 1
ATOM 867 C CA . LEU A 1 110 ? -5.350 1.286 -0.917 1.00 86.50 110 LEU A CA 1
ATOM 868 C C . LEU A 1 110 ? -6.038 2.645 -0.737 1.00 86.50 110 LEU A C 1
ATOM 870 O O . LEU A 1 110 ? -6.211 3.092 0.392 1.00 86.50 110 LEU A O 1
ATOM 874 N N . VAL A 1 111 ? -6.480 3.267 -1.832 1.00 82.81 111 VAL A N 1
ATOM 875 C CA . VAL A 1 111 ? -7.213 4.540 -1.823 1.00 82.81 111 VAL A CA 1
ATOM 876 C C . VAL A 1 111 ? -8.556 4.387 -1.120 1.00 82.81 111 VAL A C 1
ATOM 878 O O . VAL A 1 111 ? -8.923 5.243 -0.322 1.00 82.81 111 VAL A O 1
ATOM 881 N N . GLN A 1 112 ? -9.270 3.282 -1.346 1.00 81.94 112 GLN A N 1
ATOM 882 C CA . GLN A 1 112 ? -10.587 3.035 -0.751 1.00 81.94 112 GLN A CA 1
ATOM 883 C C . GLN A 1 112 ? -10.524 2.328 0.620 1.00 81.94 112 GLN A C 1
ATOM 885 O O . GLN A 1 112 ? -11.437 2.496 1.428 1.00 81.94 112 GLN A O 1
ATOM 890 N N . GLY A 1 113 ? -9.451 1.594 0.934 1.00 84.62 113 GLY A N 1
ATOM 891 C CA . GLY A 1 113 ? -9.246 0.874 2.206 1.00 84.62 113 GLY A CA 1
ATOM 892 C C . GLY A 1 113 ? -8.496 1.685 3.269 1.00 84.62 113 GLY A C 1
ATOM 893 O O . GLY A 1 113 ? -7.815 2.640 2.949 1.00 84.62 113 GLY A O 1
ATOM 894 N N . ASN A 1 114 ? -8.584 1.342 4.554 1.00 88.31 114 ASN A N 1
ATOM 895 C CA . ASN A 1 114 ? -8.113 2.218 5.645 1.00 88.31 114 ASN A CA 1
ATOM 896 C C . ASN A 1 114 ? -6.655 1.974 6.087 1.00 88.31 114 ASN A C 1
ATOM 898 O O . ASN A 1 114 ? -5.910 1.226 5.456 1.00 88.31 114 ASN A O 1
ATOM 902 N N . ARG A 1 115 ? -6.226 2.601 7.198 1.00 90.00 115 ARG A N 1
ATOM 903 C CA . ARG A 1 115 ? -4.874 2.438 7.775 1.00 90.00 115 ARG A CA 1
ATOM 904 C C . ARG A 1 115 ? -4.480 0.966 7.943 1.00 90.00 115 ARG A C 1
ATOM 906 O O . ARG A 1 115 ? -3.321 0.620 7.735 1.00 90.00 115 ARG A O 1
ATOM 913 N N . ARG A 1 116 ? -5.435 0.074 8.230 1.00 91.94 116 ARG A N 1
ATOM 914 C CA . ARG A 1 116 ? -5.207 -1.379 8.283 1.00 91.94 116 ARG A CA 1
ATOM 915 C C . ARG A 1 116 ? -4.638 -1.922 6.974 1.00 91.94 116 ARG A C 1
ATOM 917 O O . ARG A 1 116 ? -3.741 -2.762 7.018 1.00 91.94 116 ARG A O 1
ATOM 924 N N . ASP A 1 117 ? -5.166 -1.490 5.832 1.00 90.75 117 ASP A N 1
ATOM 925 C CA . ASP A 1 117 ? -4.753 -1.967 4.512 1.00 90.75 117 ASP A CA 1
ATOM 926 C C . ASP A 1 117 ? -3.367 -1.433 4.132 1.00 90.75 117 ASP A C 1
ATOM 928 O O . ASP A 1 117 ? -2.533 -2.199 3.644 1.00 90.75 117 ASP A O 1
ATOM 932 N N . VAL A 1 118 ? -3.087 -0.165 4.446 1.00 91.50 118 VAL A N 1
ATOM 933 C CA . VAL A 1 118 ? -1.781 0.459 4.183 1.00 91.50 118 VAL A CA 1
ATOM 934 C C . VAL A 1 118 ? -0.685 -0.172 5.051 1.00 91.50 118 VAL A C 1
ATOM 936 O O . VAL A 1 118 ? 0.331 -0.627 4.528 1.00 91.50 118 VAL A O 1
ATOM 939 N N . VAL A 1 119 ? -0.907 -0.330 6.363 1.00 93.56 119 VAL A N 1
ATOM 940 C CA . VAL A 1 119 ? 0.068 -0.990 7.256 1.00 93.56 119 VAL A CA 1
ATOM 941 C C . VAL A 1 119 ? 0.290 -2.439 6.850 1.00 93.56 119 VAL A C 1
ATOM 943 O O . VAL A 1 119 ? 1.426 -2.910 6.838 1.00 93.56 119 VAL A O 1
ATOM 946 N N . LYS A 1 120 ? -0.775 -3.155 6.468 1.00 94.50 120 LYS A N 1
ATOM 947 C CA . LYS A 1 120 ? -0.659 -4.520 5.946 1.00 94.50 120 LYS A CA 1
ATOM 948 C C . LYS A 1 120 ? 0.238 -4.579 4.710 1.00 94.50 120 LYS A C 1
ATOM 950 O O . LYS A 1 120 ? 0.970 -5.556 4.564 1.00 94.50 120 LYS A O 1
ATOM 955 N N . SER A 1 121 ? 0.155 -3.586 3.823 1.00 92.69 121 SER A N 1
ATOM 956 C CA . SER A 1 121 ? 1.001 -3.495 2.630 1.00 92.69 121 SER A CA 1
ATOM 957 C C . SER A 1 121 ? 2.483 -3.471 3.018 1.00 92.69 121 SER A C 1
ATOM 959 O O . SER A 1 121 ? 3.265 -4.292 2.540 1.00 92.69 121 SER A O 1
ATOM 961 N N . VAL A 1 122 ? 2.864 -2.610 3.961 1.00 94.50 122 VAL A N 1
ATOM 962 C CA . VAL A 1 122 ? 4.266 -2.456 4.383 1.00 94.50 122 VAL A CA 1
ATOM 963 C C . VAL A 1 122 ? 4.744 -3.643 5.224 1.00 94.50 122 VAL A C 1
ATOM 965 O O . VAL A 1 122 ? 5.800 -4.212 4.958 1.00 94.50 122 VAL A O 1
ATOM 968 N N . ALA A 1 123 ? 3.937 -4.093 6.190 1.00 95.25 123 ALA A N 1
ATOM 969 C CA . ALA A 1 123 ? 4.284 -5.190 7.098 1.00 95.25 123 ALA A CA 1
ATOM 970 C C . ALA A 1 123 ? 4.493 -6.542 6.390 1.00 95.25 123 ALA A C 1
ATOM 972 O O . ALA A 1 123 ? 5.113 -7.442 6.950 1.00 95.25 123 ALA A O 1
ATOM 973 N N . LYS A 1 124 ? 3.954 -6.709 5.175 1.00 94.25 124 LYS A N 1
ATOM 974 C CA . LYS A 1 124 ? 4.186 -7.897 4.343 1.00 94.25 124 LYS A CA 1
ATOM 975 C C . LYS A 1 124 ? 5.562 -7.928 3.684 1.00 94.25 124 LYS A C 1
ATOM 977 O O . LYS A 1 124 ? 6.019 -9.014 3.351 1.00 94.25 124 LYS A O 1
ATOM 982 N N . ARG A 1 125 ? 6.171 -6.765 3.459 1.00 94.12 125 ARG A N 1
ATOM 983 C CA . ARG A 1 125 ? 7.427 -6.620 2.708 1.00 94.12 125 ARG A CA 1
ATOM 984 C C . ARG A 1 125 ? 8.635 -6.483 3.603 1.00 94.12 125 ARG A C 1
ATOM 986 O O . ARG A 1 125 ? 9.716 -6.920 3.243 1.00 94.12 125 ARG A O 1
ATOM 993 N N . LEU A 1 126 ? 8.441 -5.872 4.767 1.00 91.88 126 LEU A N 1
ATOM 994 C CA . LEU A 1 126 ? 9.528 -5.576 5.678 1.00 91.88 126 LEU A CA 1
ATOM 995 C C . LEU A 1 126 ? 9.401 -6.454 6.933 1.00 91.88 126 LEU A C 1
ATOM 997 O O . LEU A 1 126 ? 8.376 -6.379 7.622 1.00 91.88 126 LEU A O 1
ATOM 1001 N N . PRO A 1 127 ? 10.416 -7.273 7.272 1.00 91.12 127 PRO A N 1
ATOM 1002 C CA . PRO A 1 127 ? 10.391 -8.151 8.439 1.00 91.12 127 PRO A CA 1
ATOM 1003 C C . PRO A 1 127 ? 10.616 -7.363 9.745 1.00 91.12 127 PRO A C 1
ATOM 1005 O O . PRO A 1 127 ? 11.577 -7.584 10.469 1.00 91.12 127 PRO A O 1
ATOM 1008 N N . CYS A 1 128 ? 9.717 -6.432 10.072 1.00 93.50 128 CYS A N 1
ATOM 1009 C CA . CYS A 1 128 ? 9.778 -5.609 11.283 1.00 93.50 128 CYS A CA 1
ATOM 1010 C C . CYS A 1 128 ? 8.663 -5.983 12.258 1.00 93.50 128 CYS A C 1
ATOM 1012 O O . CYS A 1 128 ? 7.475 -5.907 11.933 1.00 93.50 128 CYS A O 1
ATOM 1014 N N . THR A 1 129 ? 9.045 -6.339 13.483 1.00 94.88 129 THR A N 1
ATOM 1015 C CA . THR A 1 129 ? 8.106 -6.685 14.557 1.00 94.88 129 THR A CA 1
ATOM 1016 C C . THR A 1 129 ? 7.194 -5.512 14.918 1.00 94.88 129 THR A C 1
ATOM 1018 O O . THR A 1 129 ? 5.993 -5.716 15.068 1.00 94.88 129 THR A O 1
ATOM 1021 N N . CYS A 1 130 ? 7.705 -4.274 14.937 1.00 95.06 130 CYS A N 1
ATOM 1022 C CA . CYS A 1 130 ? 6.895 -3.082 15.215 1.00 95.06 130 CYS A CA 1
ATOM 1023 C C . CYS A 1 130 ? 5.747 -2.924 14.206 1.00 95.06 130 CYS A C 1
ATOM 1025 O O . CYS A 1 130 ? 4.609 -2.671 14.590 1.00 95.06 130 CYS A O 1
ATOM 1027 N N . LEU A 1 131 ? 6.015 -3.151 12.914 1.00 95.31 131 LEU A N 1
ATOM 1028 C CA . LEU A 1 131 ? 4.984 -3.108 11.872 1.00 95.31 131 LEU A CA 1
ATOM 1029 C C . LEU A 1 131 ? 3.989 -4.271 11.981 1.00 95.31 131 LEU A C 1
ATOM 1031 O O . LEU A 1 131 ? 2.800 -4.086 11.715 1.00 95.31 131 LEU A O 1
ATOM 1035 N N . LYS A 1 132 ? 4.446 -5.464 12.382 1.00 95.56 132 LYS A N 1
ATOM 1036 C CA . LYS A 1 132 ? 3.562 -6.618 12.620 1.00 95.56 132 LYS A CA 1
ATOM 1037 C C . LYS A 1 132 ? 2.596 -6.351 13.776 1.00 95.56 132 LYS A C 1
ATOM 1039 O O . LYS A 1 132 ? 1.397 -6.600 13.625 1.00 95.56 132 LYS A O 1
ATOM 1044 N N . GLU A 1 133 ? 3.087 -5.796 14.881 1.00 95.75 133 GLU A N 1
ATOM 1045 C CA . GLU A 1 133 ? 2.253 -5.423 16.026 1.00 95.75 133 GLU A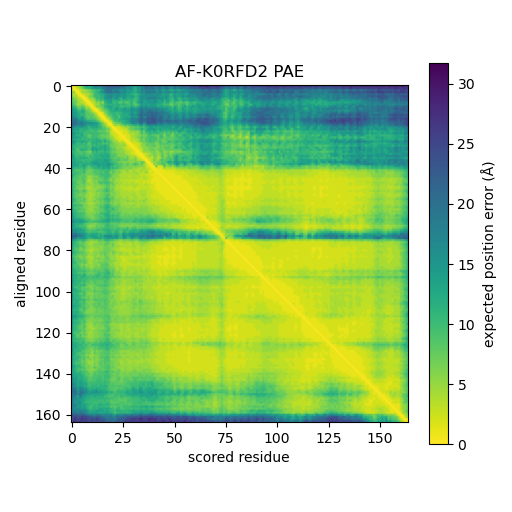 CA 1
ATOM 1046 C C . GLU A 1 133 ? 1.319 -4.259 15.693 1.00 95.75 133 GLU A C 1
ATOM 1048 O O . GLU A 1 133 ? 0.122 -4.336 15.975 1.00 95.75 133 GLU A O 1
ATOM 1053 N N . LEU A 1 134 ? 1.800 -3.242 14.972 1.00 95.19 134 LEU A N 1
ATOM 1054 C CA . LEU A 1 134 ? 0.952 -2.146 14.502 1.00 95.19 134 LEU A CA 1
ATOM 1055 C C . LEU A 1 134 ? -0.161 -2.650 13.572 1.00 95.19 134 LEU A C 1
ATOM 1057 O O . LEU A 1 134 ? -1.320 -2.262 13.718 1.00 95.19 134 LEU A O 1
ATOM 1061 N N . HIS A 1 135 ? 0.140 -3.580 12.661 1.00 95.56 135 HIS A N 1
ATOM 1062 C CA . HIS A 1 135 ? -0.873 -4.229 11.827 1.00 95.56 135 HIS A CA 1
ATOM 1063 C C . HIS A 1 135 ? -1.876 -5.028 12.673 1.00 95.56 135 HIS A C 1
ATOM 1065 O O . HIS A 1 135 ? -3.077 -5.008 12.396 1.00 95.56 135 HIS A O 1
ATOM 1071 N N . ARG A 1 136 ? -1.422 -5.736 13.715 1.00 95.62 136 ARG A N 1
ATOM 1072 C CA . ARG A 1 136 ? -2.303 -6.459 14.645 1.00 95.62 136 ARG A CA 1
ATOM 1073 C C . ARG A 1 136 ? -3.226 -5.498 15.396 1.00 95.62 136 ARG A C 1
ATOM 1075 O O . ARG A 1 136 ? -4.425 -5.769 15.460 1.00 95.62 136 ARG A O 1
ATOM 1082 N N . ALA A 1 137 ? -2.706 -4.376 15.887 1.00 94.56 137 ALA A N 1
ATOM 1083 C CA . ALA A 1 137 ? -3.491 -3.323 16.523 1.00 94.56 137 ALA A CA 1
ATOM 1084 C C . ALA A 1 137 ? -4.510 -2.710 15.548 1.00 94.56 137 ALA A C 1
ATOM 1086 O O . ALA A 1 137 ? -5.693 -2.615 15.875 1.00 94.56 137 ALA A O 1
ATOM 1087 N N . ALA A 1 138 ? -4.091 -2.395 14.318 1.00 93.38 138 ALA A N 1
ATOM 1088 C CA . ALA A 1 138 ? -4.971 -1.866 13.280 1.00 93.38 138 ALA A CA 1
ATOM 1089 C C . ALA A 1 138 ? -6.101 -2.845 12.926 1.00 93.38 138 ALA A C 1
ATOM 1091 O O . ALA A 1 138 ? -7.239 -2.424 12.766 1.00 93.38 138 ALA A O 1
ATOM 1092 N N . ARG A 1 139 ? -5.833 -4.158 12.862 1.00 94.38 139 ARG A N 1
ATOM 1093 C CA . ARG A 1 139 ? -6.877 -5.176 12.629 1.00 94.38 139 ARG A CA 1
ATOM 1094 C C . ARG A 1 139 ? -7.920 -5.248 13.741 1.00 94.38 139 ARG A C 1
ATOM 1096 O O . ARG A 1 139 ? -9.063 -5.561 13.435 1.00 94.38 139 ARG A O 1
ATOM 1103 N N . LYS A 1 140 ? -7.520 -5.013 14.995 1.00 94.31 140 LYS A N 1
ATOM 1104 C CA . LYS A 1 140 ? -8.434 -5.008 16.148 1.00 94.31 140 LYS A CA 1
ATOM 1105 C C . LYS A 1 140 ? -9.302 -3.750 16.179 1.00 94.31 140 LYS A C 1
ATOM 1107 O O . LYS A 1 140 ? -10.471 -3.841 16.516 1.00 94.31 140 LYS A O 1
ATOM 1112 N N . LYS A 1 141 ? -8.725 -2.594 15.836 1.00 92.12 141 LYS A N 1
ATOM 1113 C CA . LYS A 1 141 ? -9.406 -1.292 15.917 1.00 92.12 141 LYS A CA 1
ATOM 1114 C C . LYS A 1 141 ? -10.230 -0.948 14.679 1.00 92.12 141 LYS A C 1
ATOM 1116 O O . LYS A 1 141 ? -11.228 -0.253 14.793 1.00 92.12 141 LYS A O 1
ATOM 1121 N N . LEU A 1 142 ? -9.800 -1.398 13.500 1.00 91.06 142 LEU A N 1
ATOM 1122 C CA . LEU A 1 142 ? -10.386 -0.996 12.227 1.00 91.06 142 LEU A CA 1
ATOM 1123 C C . LEU A 1 142 ? -11.041 -2.181 11.516 1.00 91.06 142 LEU A C 1
ATOM 1125 O O . LEU A 1 142 ? -10.400 -3.193 11.187 1.00 91.06 142 LEU A O 1
ATOM 1129 N N . ALA A 1 143 ? -12.320 -2.005 11.189 1.00 89.69 143 ALA A N 1
ATOM 1130 C CA . ALA A 1 143 ? -13.025 -2.879 10.265 1.00 89.69 143 ALA A CA 1
ATOM 1131 C C . ALA A 1 143 ? -12.320 -2.894 8.899 1.00 89.69 143 ALA A C 1
ATOM 1133 O O . ALA A 1 143 ? -11.597 -1.968 8.525 1.00 89.69 143 ALA A O 1
ATOM 1134 N N . LYS A 1 144 ? -12.501 -3.971 8.136 1.00 89.62 144 LYS A N 1
ATOM 1135 C CA . LYS A 1 144 ? -12.042 -4.011 6.745 1.00 89.62 144 LYS A CA 1
ATOM 1136 C C . LYS A 1 144 ? -13.080 -3.277 5.905 1.00 89.62 144 LYS A C 1
ATOM 1138 O O . LYS A 1 144 ? -14.214 -3.740 5.853 1.00 89.62 144 LYS A O 1
ATOM 1143 N N . VAL A 1 145 ? -12.697 -2.188 5.250 1.00 89.31 145 VAL A N 1
ATOM 1144 C CA . VAL A 1 145 ? -13.626 -1.338 4.486 1.00 89.31 145 VAL A CA 1
ATOM 1145 C C . VAL A 1 145 ? -13.306 -1.347 2.992 1.00 89.31 145 VAL A C 1
ATOM 1147 O O . VAL A 1 145 ? -12.229 -1.781 2.576 1.00 89.31 145 VAL A O 1
ATOM 1150 N N . GLY A 1 146 ? -14.259 -0.897 2.189 1.00 85.38 146 GLY A N 1
ATOM 1151 C CA . GLY A 1 146 ? -14.080 -0.506 0.791 1.00 85.38 146 GLY A CA 1
ATOM 1152 C C . GLY A 1 146 ? -15.034 0.638 0.455 1.00 85.38 146 GLY A C 1
ATOM 1153 O O . GLY A 1 146 ? -15.830 1.021 1.309 1.00 85.38 146 GLY A O 1
ATOM 1154 N N . ALA A 1 147 ? -14.968 1.174 -0.762 1.00 84.25 147 ALA A N 1
ATOM 1155 C CA . ALA A 1 147 ? -15.905 2.198 -1.214 1.00 84.25 147 ALA A CA 1
ATOM 1156 C C . ALA A 1 147 ? -16.963 1.599 -2.149 1.00 84.25 147 ALA A C 1
ATOM 1158 O O . ALA A 1 147 ? -16.655 0.728 -2.964 1.00 84.25 147 ALA A O 1
ATOM 1159 N N . CYS A 1 148 ? -18.202 2.0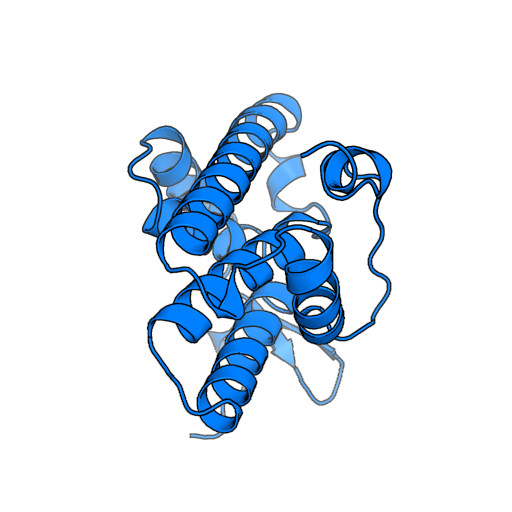74 -2.037 1.00 82.62 148 CYS A N 1
ATOM 1160 C CA . CYS A 1 148 ? -19.252 1.784 -3.007 1.00 82.62 148 CYS A CA 1
ATOM 1161 C C . CYS A 1 148 ? -19.021 2.610 -4.281 1.00 82.62 148 CYS A C 1
ATOM 1163 O O . CYS A 1 148 ? -18.849 3.824 -4.198 1.00 82.62 148 CYS A O 1
ATOM 1165 N N . PHE A 1 149 ? -19.056 1.982 -5.460 1.00 78.25 149 PHE A N 1
ATOM 1166 C CA . PHE A 1 149 ? -18.875 2.695 -6.732 1.00 78.25 149 PHE A CA 1
ATOM 1167 C C . PHE A 1 149 ? -20.057 3.599 -7.104 1.00 78.25 149 PHE A C 1
ATOM 1169 O O . PHE A 1 149 ? -19.866 4.540 -7.861 1.00 78.25 149 PHE A O 1
ATOM 1176 N N . GLY A 1 150 ? -21.256 3.340 -6.570 1.00 81.06 150 GLY A N 1
ATOM 1177 C CA . GLY A 1 150 ? -22.434 4.171 -6.832 1.00 81.06 150 GLY A CA 1
ATOM 1178 C C . GLY A 1 150 ? -22.437 5.475 -6.033 1.00 81.06 150 GLY A C 1
ATOM 1179 O O . GLY A 1 150 ? -22.606 6.544 -6.604 1.00 81.06 150 GLY A O 1
ATOM 1180 N N . CYS A 1 151 ? -22.236 5.400 -4.711 1.00 83.75 151 CYS A N 1
ATOM 1181 C CA . CYS A 1 151 ? -22.329 6.570 -3.825 1.00 83.75 151 CYS A CA 1
ATOM 1182 C C . CYS A 1 151 ? -20.981 7.089 -3.295 1.00 83.75 151 CYS A C 1
ATOM 1184 O O . CYS A 1 151 ? -20.954 8.075 -2.564 1.00 83.75 151 CYS A O 1
ATOM 1186 N N . GLY A 1 152 ? -19.863 6.417 -3.588 1.00 78.69 152 GLY A N 1
ATOM 1187 C CA . GLY A 1 152 ? -18.515 6.810 -3.151 1.00 78.69 152 GLY A CA 1
ATOM 1188 C C . GLY A 1 152 ? -18.229 6.641 -1.652 1.00 78.69 152 GLY A C 1
ATOM 1189 O O . GLY A 1 152 ? -17.091 6.830 -1.219 1.00 78.69 152 GLY A O 1
ATOM 1190 N N . GLN A 1 153 ? -19.223 6.269 -0.841 1.00 83.06 153 GLN A N 1
ATOM 1191 C CA . GLN A 1 153 ? -19.066 6.135 0.608 1.00 83.06 153 GLN A CA 1
ATOM 1192 C C . GLN A 1 153 ? -18.329 4.850 1.005 1.00 83.06 153 GLN A C 1
ATOM 1194 O O . GLN A 1 153 ? -18.363 3.842 0.293 1.00 83.06 153 GLN A O 1
ATOM 1199 N N . GLN A 1 154 ? -17.654 4.896 2.161 1.00 84.69 154 GLN A N 1
ATOM 1200 C CA . GLN A 1 154 ? -16.954 3.744 2.728 1.00 84.69 154 GLN A CA 1
ATOM 1201 C C . GLN A 1 154 ? -17.899 2.876 3.552 1.00 84.69 154 GLN A C 1
ATOM 1203 O O . GLN A 1 154 ? -18.527 3.358 4.488 1.00 84.69 154 GLN A O 1
ATOM 1208 N N . PHE A 1 155 ? -17.907 1.581 3.252 1.00 86.69 155 PHE A N 1
ATOM 1209 C CA . PHE A 1 155 ? -18.681 0.575 3.972 1.00 86.69 155 PHE A CA 1
ATOM 1210 C C . PHE A 1 155 ? -17.775 -0.562 4.442 1.00 86.69 155 PHE A C 1
ATOM 1212 O O . PHE A 1 155 ? -16.719 -0.813 3.835 1.00 86.69 155 PHE A O 1
ATOM 1219 N N . PRO A 1 156 ? -18.166 -1.297 5.499 1.00 88.31 156 PRO A N 1
ATOM 1220 C CA . PRO A 1 156 ? -17.605 -2.607 5.779 1.00 88.31 156 PRO A CA 1
ATOM 1221 C C . PRO A 1 156 ? -17.615 -3.459 4.513 1.00 88.31 156 PRO A C 1
ATOM 1223 O O . PRO A 1 156 ? -18.610 -3.574 3.807 1.00 88.31 156 PRO A O 1
ATOM 1226 N N . ARG A 1 157 ? -16.482 -4.081 4.197 1.00 85.50 157 ARG A N 1
ATOM 1227 C CA . ARG A 1 157 ? -16.335 -4.821 2.939 1.00 85.50 157 ARG A CA 1
ATOM 1228 C C . ARG A 1 157 ? -17.285 -6.020 2.838 1.00 85.50 157 ARG A C 1
ATOM 1230 O O . ARG A 1 157 ? -17.530 -6.482 1.735 1.00 85.50 157 ARG A O 1
ATOM 1237 N N . SER A 1 158 ? -17.768 -6.535 3.966 1.00 86.62 158 SER A N 1
ATOM 1238 C CA . SER A 1 158 ? -18.802 -7.574 4.025 1.00 86.62 158 SER A CA 1
ATOM 1239 C C . SER A 1 158 ? -20.166 -7.107 3.515 1.00 86.62 158 SER A C 1
ATOM 1241 O O . SER A 1 158 ? -20.961 -7.946 3.121 1.00 86.62 158 SER A O 1
ATOM 1243 N N . GLU A 1 159 ? -20.428 -5.801 3.522 1.00 85.69 159 GLU A N 1
ATOM 1244 C CA . GLU A 1 159 ? -21.695 -5.192 3.092 1.00 85.69 159 GLU A CA 1
ATOM 1245 C C . GLU A 1 159 ? -21.638 -4.695 1.641 1.00 85.69 159 GLU A C 1
ATOM 1247 O O . GLU A 1 159 ? -22.653 -4.322 1.060 1.00 85.69 159 GLU A O 1
ATOM 1252 N N . LEU A 1 160 ? -20.449 -4.691 1.032 1.00 83.31 160 LEU A N 1
ATOM 1253 C CA . LEU A 1 160 ? -20.284 -4.323 -0.367 1.00 83.31 160 LEU A CA 1
ATOM 1254 C C . LEU A 1 160 ? -20.593 -5.522 -1.260 1.00 83.31 160 LEU A C 1
ATOM 1256 O O . LEU A 1 160 ? -19.904 -6.543 -1.199 1.00 83.31 160 LEU A O 1
ATOM 1260 N N . PHE A 1 161 ? -21.567 -5.355 -2.153 1.00 71.94 161 PHE A N 1
ATOM 1261 C CA . PHE A 1 161 ? -21.778 -6.278 -3.260 1.00 71.94 161 PHE A CA 1
ATOM 1262 C C . PHE A 1 161 ? -20.535 -6.281 -4.155 1.00 71.94 161 PHE A C 1
ATOM 1264 O O . PHE A 1 161 ? -20.147 -5.269 -4.737 1.00 71.94 161 PHE A O 1
ATOM 1271 N N . VAL A 1 162 ? -19.883 -7.434 -4.238 1.00 63.25 162 VAL A N 1
ATOM 1272 C CA . VAL A 1 162 ? -18.846 -7.708 -5.229 1.00 63.25 162 VAL A CA 1
ATOM 1273 C C . VAL A 1 162 ? -19.518 -8.442 -6.377 1.00 63.25 162 VAL A C 1
ATOM 1275 O O . VAL A 1 162 ? -20.071 -9.515 -6.156 1.00 63.25 162 VAL A O 1
ATOM 1278 N N . CYS A 1 163 ? -19.467 -7.884 -7.589 1.00 54.94 163 CYS A N 1
ATOM 1279 C CA . CYS A 1 163 ? -19.755 -8.675 -8.781 1.00 54.94 163 CYS A CA 1
ATOM 1280 C C . CYS A 1 163 ? -18.740 -9.827 -8.811 1.00 54.94 163 CYS A C 1
ATOM 1282 O O . CYS A 1 163 ? -17.531 -9.573 -8.874 1.00 54.94 163 CYS A O 1
ATOM 1284 N N . THR A 1 164 ? -19.232 -11.054 -8.649 1.00 46.12 164 THR A N 1
ATOM 1285 C CA . THR A 1 164 ? -18.462 -12.295 -8.803 1.00 46.12 164 THR A CA 1
ATOM 1286 C C . THR A 1 164 ? -18.161 -12.560 -10.262 1.00 46.12 164 THR A C 1
ATOM 1288 O O . THR A 1 164 ? -19.105 -12.398 -11.067 1.00 46.12 164 THR A O 1
#

Sequence (164 aa):
MNHIAGEGYFTKTALFPDAPAMEICFNSLSLCFPGVEEEGSERALAIDLLLRFLRNVFVRDSNEEGGKWFNQRRSNEVVICSMIHLLELLGTYSDMNVVNRRATRMGNKLVQGNRRDVVKSVAKRLPCTCLKELHRAARKKLAKVGACFGCGQQFPRSELFVCT